Protein AF-A0A2R4A6U0-F1 (afdb_monomer_lite)

InterPro domains:
  IPR005817 Wnt [PF00110] (2-69)
  IPR005817 Wnt [PTHR12027] (2-69)
  IPR043158 Wnt, C-terminal domain [G3DSA:3.30.2460.20] (10-70)

pLDDT: mean 91.21, std 4.82, range [76.0, 97.5]

Radius of gyration: 18.33 Å; chains: 1; bounding box: 37×30×46 Å

Secondary structure (DSSP, 8-state):
-BTTTTB--STT-B-BTT--STTBHHHHTTTS-EEEEEEEEEEEEEEEEETTTEEEEEEEEEEEEEEEE-

Foldseek 3Di:
DDVVVPDPAFFFPWADCPDPDCSHPCNSLVNQDKDKDKDWDWDWPPWDDDPPDDIDTDTDTDIDIIIGHD

Structure (mmCIF, N/CA/C/O b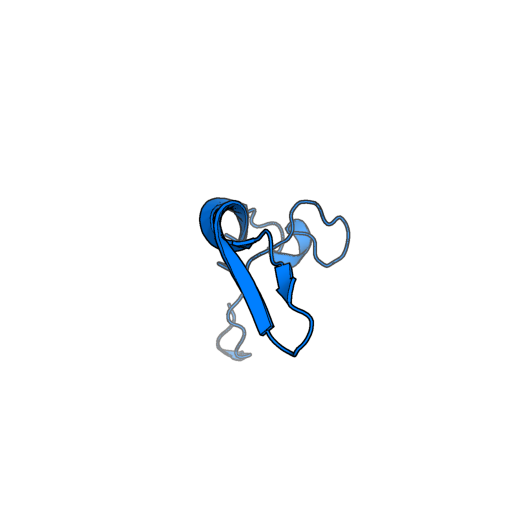ackbone):
data_AF-A0A2R4A6U0-F1
#
_entry.id   AF-A0A2R4A6U0-F1
#
loop_
_atom_site.group_PDB
_atom_site.id
_atom_site.type_symbol
_atom_site.label_atom_id
_atom_site.label_alt_id
_atom_site.label_comp_id
_atom_site.label_asym_id
_atom_site.label_entity_id
_atom_site.label_seq_id
_atom_site.pdbx_PDB_ins_code
_atom_site.Cartn_x
_atom_site.Cartn_y
_atom_site.Cartn_z
_atom_site.occupancy
_atom_site.B_iso_or_equiv
_atom_site.auth_seq_id
_atom_site.auth_comp_id
_atom_site.auth_asym_id
_atom_site.auth_atom_id
_atom_site.pdbx_PDB_model_num
ATOM 1 N N . PRO A 1 1 ? 16.319 -14.888 -12.654 1.00 81.12 1 PRO A N 1
ATOM 2 C CA . PRO A 1 1 ? 16.108 -16.201 -11.999 1.00 81.12 1 PRO A CA 1
ATOM 3 C C . PRO A 1 1 ? 17.284 -17.101 -12.362 1.00 81.12 1 PRO A C 1
ATOM 5 O O . PRO A 1 1 ? 17.707 -17.086 -13.513 1.00 81.12 1 PRO A O 1
ATOM 8 N N . ASN A 1 2 ? 17.836 -17.830 -11.401 1.00 86.69 2 ASN A N 1
ATOM 9 C CA . ASN A 1 2 ? 18.938 -18.747 -11.635 1.00 86.69 2 ASN A CA 1
ATOM 10 C C . ASN A 1 2 ? 18.644 -20.084 -10.951 1.00 86.69 2 ASN A C 1
ATOM 12 O O . ASN A 1 2 ? 18.749 -20.207 -9.734 1.00 86.69 2 ASN A O 1
ATOM 16 N N . LYS A 1 3 ? 18.294 -21.095 -11.755 1.00 86.06 3 LYS A N 1
ATOM 17 C CA . LYS A 1 3 ? 17.970 -22.442 -11.266 1.00 86.06 3 LYS A CA 1
ATOM 18 C C . LYS A 1 3 ? 19.175 -23.147 -10.639 1.00 86.06 3 LYS A C 1
ATOM 20 O O . LYS A 1 3 ? 18.992 -23.930 -9.719 1.00 86.06 3 LYS A O 1
ATOM 25 N N . ARG A 1 4 ? 20.399 -22.838 -11.087 1.00 88.62 4 ARG A N 1
ATOM 26 C CA . ARG A 1 4 ? 21.634 -23.465 -10.588 1.00 88.62 4 ARG A CA 1
ATOM 27 C C . ARG A 1 4 ? 21.953 -23.059 -9.150 1.00 88.62 4 ARG A C 1
ATOM 29 O O . ARG A 1 4 ? 22.533 -23.841 -8.414 1.00 88.62 4 ARG A O 1
ATOM 36 N N . THR A 1 5 ? 21.580 -21.841 -8.763 1.00 88.31 5 THR A N 1
ATOM 37 C CA . THR A 1 5 ? 21.781 -21.310 -7.406 1.00 88.31 5 THR A CA 1
ATOM 38 C C . THR A 1 5 ? 20.488 -21.252 -6.587 1.00 88.31 5 THR A C 1
ATOM 40 O O . THR A 1 5 ? 20.510 -20.769 -5.462 1.00 88.31 5 THR A O 1
ATOM 43 N N . GLY A 1 6 ? 19.355 -21.701 -7.141 1.00 87.38 6 GLY A N 1
ATOM 44 C CA . GLY A 1 6 ? 18.042 -21.647 -6.484 1.00 87.38 6 GLY A CA 1
ATOM 45 C C . GLY A 1 6 ? 17.399 -20.253 -6.421 1.00 87.38 6 GLY A C 1
ATOM 46 O O . GLY A 1 6 ? 16.395 -20.068 -5.740 1.00 87.38 6 GLY A O 1
ATOM 47 N N . SER A 1 7 ? 17.937 -19.253 -7.123 1.00 88.56 7 SER A N 1
ATOM 48 C CA . SER A 1 7 ? 17.399 -17.890 -7.088 1.00 88.56 7 SER A CA 1
ATOM 49 C C . SER A 1 7 ? 16.144 -17.744 -7.957 1.00 88.56 7 SER A C 1
ATOM 51 O O . SER A 1 7 ? 16.192 -17.919 -9.177 1.00 88.56 7 SER A O 1
ATOM 53 N N . LEU A 1 8 ? 15.029 -17.324 -7.354 1.00 88.62 8 LEU A N 1
ATOM 54 C CA . LEU A 1 8 ? 13.759 -17.078 -8.053 1.00 88.62 8 LEU A CA 1
ATOM 55 C C . LEU A 1 8 ? 13.743 -15.760 -8.855 1.00 88.62 8 LEU A C 1
ATOM 57 O O . LEU A 1 8 ? 12.920 -15.587 -9.749 1.00 88.62 8 LEU A O 1
ATOM 61 N N . GLY A 1 9 ? 14.698 -14.854 -8.621 1.00 90.56 9 GLY A N 1
ATOM 62 C CA . GLY A 1 9 ? 14.664 -13.491 -9.163 1.00 90.56 9 GLY A CA 1
ATOM 63 C C . GLY A 1 9 ? 13.775 -12.551 -8.341 1.00 90.56 9 GLY A C 1
ATOM 64 O O . GLY A 1 9 ? 13.359 -12.893 -7.238 1.00 90.56 9 GLY A O 1
ATOM 65 N N . THR A 1 10 ? 13.529 -11.340 -8.853 1.00 92.06 10 THR A N 1
ATOM 66 C CA . THR A 1 10 ? 12.789 -10.294 -8.120 1.00 92.06 10 THR A CA 1
ATOM 67 C C . THR A 1 10 ? 11.466 -9.882 -8.753 1.00 92.06 10 THR A C 1
ATOM 69 O O . THR A 1 10 ? 10.744 -9.101 -8.148 1.00 92.06 10 THR A O 1
ATOM 72 N N . GLN A 1 11 ? 11.109 -10.454 -9.904 1.00 92.38 11 GLN A N 1
ATOM 73 C CA . GLN A 1 11 ? 9.826 -10.225 -10.570 1.00 92.38 11 GLN A CA 1
ATOM 74 C C . GLN A 1 11 ? 8.657 -10.555 -9.627 1.00 92.38 11 GLN A C 1
ATOM 76 O O . GLN A 1 11 ? 8.675 -11.577 -8.941 1.00 92.38 11 GLN A O 1
ATOM 81 N N . GLY A 1 12 ? 7.664 -9.669 -9.560 1.00 91.06 12 GLY A N 1
ATOM 82 C CA . GLY A 1 12 ? 6.496 -9.802 -8.686 1.00 91.06 12 GLY A CA 1
ATOM 83 C C . GLY A 1 12 ? 6.739 -9.484 -7.206 1.00 91.06 12 GLY A C 1
ATOM 84 O O . GLY A 1 12 ? 5.797 -9.534 -6.418 1.00 91.06 12 GLY A O 1
ATOM 85 N N . ARG A 1 13 ? 7.965 -9.130 -6.791 1.00 92.62 13 ARG A N 1
ATOM 86 C CA . ARG A 1 13 ? 8.223 -8.688 -5.410 1.00 92.62 13 ARG A CA 1
ATOM 87 C C . ARG A 1 13 ? 7.674 -7.287 -5.189 1.00 92.62 13 ARG A C 1
ATOM 89 O O . ARG A 1 13 ? 7.863 -6.417 -6.035 1.00 92.62 13 ARG A O 1
ATOM 96 N N . MET A 1 14 ? 7.053 -7.062 -4.033 1.00 91.88 14 MET A N 1
ATOM 97 C CA . MET A 1 14 ? 6.667 -5.717 -3.613 1.00 91.88 14 MET A CA 1
ATOM 98 C C . MET A 1 14 ? 7.915 -4.886 -3.298 1.00 91.88 14 MET A C 1
ATOM 100 O O . MET A 1 14 ? 8.841 -5.376 -2.648 1.00 91.88 14 MET A O 1
ATOM 104 N N . CYS A 1 15 ? 7.922 -3.630 -3.729 1.00 91.50 15 CYS A N 1
ATOM 105 C CA . CYS A 1 15 ? 8.986 -2.676 -3.453 1.00 91.50 15 CYS A CA 1
ATOM 106 C C . CYS A 1 15 ? 8.408 -1.325 -3.008 1.00 91.50 15 CYS A C 1
ATOM 108 O O . CYS A 1 15 ? 7.244 -1.012 -3.275 1.00 91.50 15 CYS A O 1
ATOM 110 N N . ASN A 1 16 ? 9.216 -0.530 -2.305 1.00 89.75 16 ASN A N 1
ATOM 111 C CA . ASN A 1 16 ? 8.816 0.792 -1.837 1.00 89.75 16 ASN A CA 1
ATOM 112 C C . ASN A 1 16 ? 9.390 1.874 -2.763 1.00 89.75 16 ASN A C 1
ATOM 114 O O . ASN A 1 16 ? 10.601 2.051 -2.833 1.00 89.75 16 ASN A O 1
ATOM 118 N N . VAL A 1 17 ? 8.520 2.598 -3.472 1.00 85.69 17 VAL A N 1
ATOM 119 C CA . VAL A 1 17 ? 8.935 3.613 -4.461 1.00 85.69 17 VAL A CA 1
ATOM 120 C C . VAL A 1 17 ? 9.409 4.908 -3.806 1.00 85.69 17 VAL A C 1
ATOM 122 O O . VAL A 1 17 ? 10.164 5.655 -4.408 1.00 85.69 17 VAL A O 1
ATOM 125 N N . THR A 1 18 ? 8.964 5.192 -2.578 1.00 85.19 18 THR A N 1
ATOM 126 C CA . THR A 1 18 ? 9.377 6.399 -1.843 1.00 85.19 18 THR A CA 1
ATOM 127 C C . THR A 1 18 ? 10.676 6.206 -1.064 1.00 85.19 18 THR A C 1
ATOM 129 O O . THR A 1 18 ? 11.183 7.158 -0.479 1.00 85.19 18 THR A O 1
ATOM 132 N N . ALA A 1 19 ? 11.193 4.977 -1.005 1.00 84.00 19 ALA A N 1
ATOM 133 C CA . ALA A 1 19 ? 12.444 4.680 -0.329 1.00 84.00 19 ALA A CA 1
ATOM 134 C C . ALA A 1 19 ? 13.622 4.944 -1.277 1.00 84.00 19 ALA A C 1
ATOM 136 O O . ALA A 1 19 ? 13.708 4.339 -2.342 1.00 84.00 19 ALA A O 1
ATOM 137 N N . ASN A 1 20 ? 14.533 5.828 -0.864 1.00 76.00 20 ASN A N 1
ATOM 138 C CA . ASN A 1 20 ? 15.770 6.143 -1.596 1.00 76.00 20 ASN A CA 1
ATOM 139 C C . ASN A 1 20 ? 16.978 5.317 -1.119 1.00 76.00 20 ASN A C 1
ATOM 141 O O . ASN A 1 20 ? 18.110 5.576 -1.520 1.00 76.00 20 ASN A O 1
ATOM 145 N N . ASP A 1 21 ? 16.759 4.361 -0.221 1.00 79.12 21 ASP A N 1
ATOM 146 C CA . ASP A 1 21 ? 17.792 3.474 0.303 1.00 79.12 21 ASP A CA 1
ATOM 147 C C . ASP A 1 21 ? 17.817 2.140 -0.469 1.00 79.12 21 ASP A C 1
ATOM 149 O O . ASP A 1 21 ? 17.199 1.986 -1.524 1.00 79.12 21 ASP A O 1
ATOM 153 N N . MET A 1 22 ? 18.529 1.139 0.053 1.00 79.00 22 MET A N 1
ATOM 154 C CA . MET A 1 22 ? 18.607 -0.191 -0.570 1.00 79.00 22 MET A CA 1
ATOM 155 C C . MET A 1 22 ? 17.244 -0.903 -0.674 1.00 79.00 22 MET A C 1
ATOM 157 O O . MET A 1 22 ? 17.118 -1.886 -1.405 1.00 79.00 22 MET A O 1
ATOM 161 N N . SER A 1 23 ? 16.224 -0.411 0.033 1.00 80.12 23 SER A N 1
ATOM 162 C CA . SER A 1 23 ? 14.838 -0.887 -0.031 1.00 80.12 23 SER A CA 1
ATOM 163 C C . SER A 1 23 ? 14.071 -0.317 -1.229 1.00 80.12 23 SER A C 1
ATOM 165 O O . SER A 1 23 ? 12.940 -0.741 -1.495 1.00 80.12 23 SER A O 1
ATOM 167 N N . GLY A 1 24 ? 14.666 0.649 -1.934 1.00 88.06 24 GLY A N 1
ATOM 168 C CA . GLY A 1 24 ? 14.100 1.293 -3.105 1.00 88.06 24 GLY A CA 1
ATOM 169 C C . GLY A 1 24 ? 13.857 0.321 -4.254 1.00 88.06 24 GLY A C 1
ATOM 170 O O . GLY A 1 24 ? 14.582 -0.659 -4.463 1.00 88.06 24 GLY A O 1
ATOM 171 N N . CYS A 1 25 ? 12.814 0.606 -5.029 1.00 89.75 25 CYS A N 1
ATOM 172 C CA . CYS 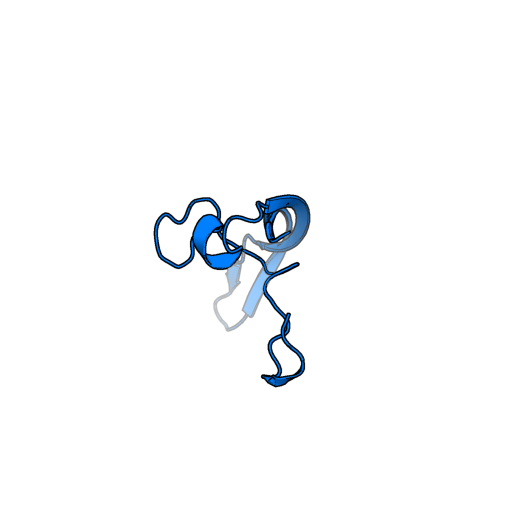A 1 25 ? 12.433 -0.206 -6.179 1.00 89.75 25 CYS A CA 1
ATOM 173 C C . CYS A 1 25 ? 13.542 -0.334 -7.233 1.00 89.75 25 CYS A C 1
ATOM 175 O O . CYS A 1 25 ? 13.673 -1.399 -7.829 1.00 89.75 25 CYS A O 1
ATOM 177 N N . ASP A 1 26 ? 14.374 0.689 -7.428 1.00 88.25 26 ASP A N 1
ATOM 178 C CA . ASP A 1 26 ? 15.441 0.652 -8.435 1.00 88.25 26 ASP A CA 1
ATOM 179 C C . ASP A 1 26 ? 16.442 -0.474 -8.161 1.00 88.25 26 ASP A C 1
ATOM 181 O O . ASP A 1 26 ? 16.764 -1.265 -9.054 1.00 88.25 26 ASP A O 1
ATOM 185 N N . LEU A 1 27 ? 16.866 -0.617 -6.902 1.00 89.06 27 LEU A N 1
ATOM 186 C CA . LEU A 1 27 ? 17.784 -1.677 -6.499 1.00 89.06 27 LEU A CA 1
ATOM 187 C C . LEU A 1 27 ? 17.064 -3.027 -6.391 1.00 89.06 27 LEU A C 1
ATOM 189 O O . LEU A 1 27 ? 17.526 -4.031 -6.936 1.00 89.06 27 LEU A O 1
ATOM 193 N N . MET A 1 28 ? 15.894 -3.054 -5.747 1.00 90.19 28 MET A N 1
ATOM 194 C CA . MET A 1 28 ? 15.121 -4.281 -5.512 1.00 90.19 28 MET A CA 1
ATOM 195 C C . MET A 1 28 ? 1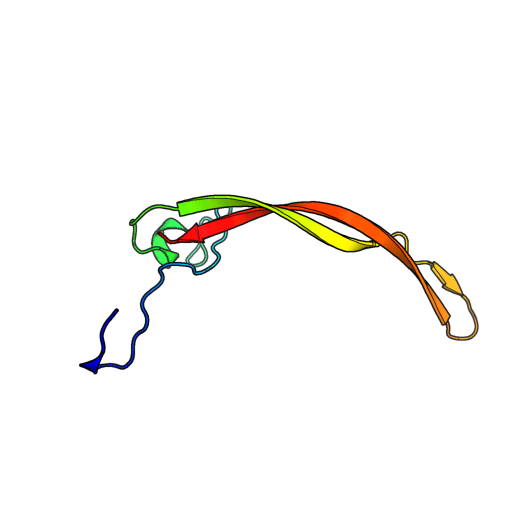4.628 -4.941 -6.807 1.00 90.19 28 MET A C 1
ATOM 197 O O . MET A 1 28 ? 14.562 -6.172 -6.895 1.00 90.19 28 MET A O 1
ATOM 201 N N . CYS A 1 29 ? 14.314 -4.143 -7.827 1.00 92.44 29 CYS A N 1
ATOM 202 C CA . CYS A 1 29 ? 13.880 -4.610 -9.143 1.00 92.44 29 CYS A CA 1
ATOM 203 C C . CYS A 1 29 ? 15.038 -4.714 -10.149 1.00 92.44 29 CYS A C 1
ATOM 205 O O . CYS A 1 29 ? 14.830 -5.152 -11.284 1.00 92.44 29 CYS A O 1
ATOM 207 N N . CYS A 1 30 ? 16.265 -4.384 -9.728 1.00 90.94 30 CYS A N 1
ATOM 208 C CA . CYS A 1 30 ? 17.479 -4.411 -10.547 1.00 90.94 30 CYS A CA 1
ATOM 209 C C . CYS A 1 30 ? 17.358 -3.546 -11.816 1.00 90.94 30 CYS A C 1
ATOM 211 O O . CYS A 1 30 ? 17.759 -3.975 -12.896 1.00 90.94 30 CYS A O 1
ATOM 213 N N . GLY A 1 31 ? 16.728 -2.372 -11.706 1.00 88.44 31 GLY A N 1
ATOM 214 C CA . GLY A 1 31 ? 16.534 -1.431 -12.816 1.00 88.44 31 GLY A CA 1
ATOM 215 C C . GLY A 1 31 ? 15.516 -1.856 -13.882 1.00 88.44 31 GLY A C 1
ATOM 216 O O . GLY A 1 31 ? 15.399 -1.192 -14.905 1.00 88.44 31 GLY A O 1
ATOM 217 N N . ARG A 1 32 ? 14.755 -2.940 -13.671 1.00 91.69 32 ARG A N 1
ATOM 218 C CA . ARG A 1 32 ? 13.775 -3.459 -14.651 1.00 91.69 32 ARG A CA 1
ATOM 219 C C . ARG A 1 32 ? 12.433 -2.722 -14.671 1.00 91.69 32 ARG A C 1
ATOM 221 O O . ARG A 1 32 ? 11.562 -3.070 -15.461 1.00 91.69 32 ARG A O 1
ATOM 228 N N . GLY A 1 33 ? 12.271 -1.711 -13.820 1.00 90.69 33 GLY A N 1
ATOM 229 C CA . GLY A 1 33 ? 11.031 -0.958 -13.658 1.00 90.69 33 GLY A CA 1
ATOM 230 C C . GLY A 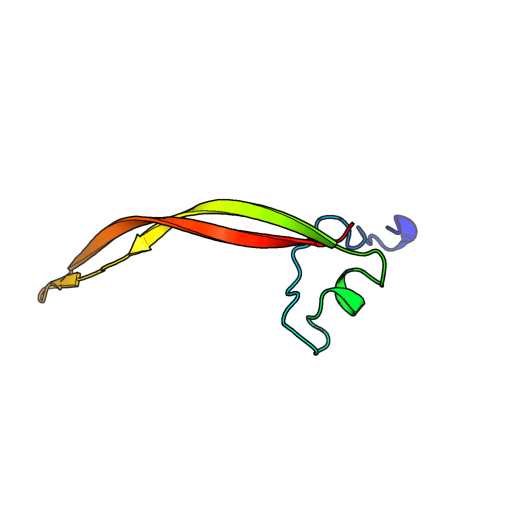1 33 ? 10.039 -1.604 -12.687 1.00 90.69 33 GLY A C 1
ATOM 231 O O . GLY A 1 33 ? 10.307 -2.644 -12.075 1.00 90.69 33 GLY A O 1
ATOM 232 N N . ILE A 1 34 ? 8.888 -0.945 -12.535 1.00 92.88 34 ILE A N 1
ATOM 233 C CA . ILE A 1 34 ? 7.835 -1.313 -11.587 1.00 92.88 34 ILE A CA 1
ATOM 234 C C . ILE A 1 34 ? 6.452 -1.290 -12.233 1.00 92.88 34 ILE A C 1
ATOM 236 O O . ILE A 1 34 ? 6.176 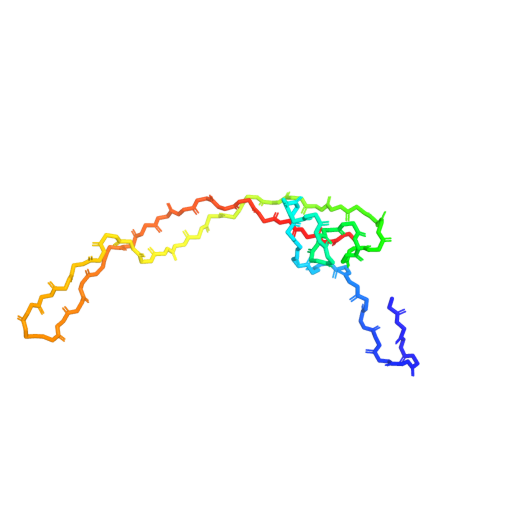-0.490 -13.125 1.00 92.88 34 ILE A O 1
ATOM 240 N N . ARG A 1 35 ? 5.553 -2.126 -11.717 1.00 93.12 35 ARG A N 1
ATOM 241 C CA . ARG A 1 35 ? 4.112 -2.084 -11.966 1.00 93.12 35 ARG A CA 1
ATOM 242 C C . ARG A 1 35 ? 3.398 -1.607 -10.709 1.00 93.12 35 ARG A C 1
ATOM 244 O O . ARG A 1 35 ? 3.601 -2.177 -9.639 1.00 93.12 35 ARG A O 1
ATOM 251 N N . GLN A 1 36 ? 2.559 -0.585 -10.840 1.00 93.25 36 GLN A N 1
ATOM 252 C CA . GLN A 1 36 ? 1.749 -0.073 -9.736 1.00 93.25 36 GLN A CA 1
ATOM 253 C C . GLN A 1 36 ? 0.307 -0.549 -9.857 1.00 93.25 36 GLN A C 1
ATOM 255 O O . GLN A 1 36 ? -0.280 -0.494 -10.935 1.00 93.25 36 GLN A O 1
ATOM 260 N N . GLU A 1 37 ? -0.269 -0.973 -8.739 1.00 92.88 37 GLU A N 1
ATOM 261 C CA . GLU A 1 37 ? -1.658 -1.414 -8.651 1.00 92.88 37 GLU A CA 1
ATOM 262 C C . GLU A 1 37 ? -2.331 -0.774 -7.438 1.00 92.88 37 GLU A C 1
ATOM 264 O O . GLU A 1 37 ? -1.703 -0.547 -6.401 1.00 92.88 37 GLU A O 1
ATOM 269 N N . VAL A 1 38 ? -3.619 -0.454 -7.568 1.00 94.19 38 VAL A N 1
ATOM 270 C CA . VAL A 1 38 ? -4.425 0.032 -6.444 1.00 94.19 38 VAL A CA 1
ATOM 271 C C . VAL A 1 38 ? -5.240 -1.132 -5.917 1.00 94.19 38 VAL A C 1
ATOM 273 O O . VAL A 1 38 ? -6.149 -1.606 -6.593 1.00 94.19 38 VAL A O 1
ATOM 276 N N . LEU A 1 39 ? -4.911 -1.577 -4.710 1.00 93.44 39 LEU A N 1
ATOM 277 C CA . LEU A 1 39 ? -5.632 -2.642 -4.030 1.00 93.44 39 LEU A CA 1
ATOM 278 C C . LEU A 1 39 ? -6.600 -2.044 -3.017 1.00 93.44 39 LEU A C 1
ATOM 280 O O . LEU A 1 39 ? -6.247 -1.137 -2.257 1.00 93.44 39 LEU A O 1
ATOM 284 N N . GLU A 1 40 ? -7.821 -2.568 -3.009 1.00 95.56 40 GLU A N 1
ATOM 285 C CA . GLU A 1 40 ? -8.808 -2.287 -1.974 1.00 95.56 40 GLU A CA 1
ATOM 286 C C . GLU A 1 40 ? -8.698 -3.371 -0.899 1.00 95.56 40 GLU A C 1
ATOM 288 O O . GLU A 1 40 ? -8.891 -4.554 -1.171 1.00 95.56 40 GLU A O 1
ATOM 293 N N . LEU A 1 41 ? -8.311 -2.966 0.309 1.00 94.38 41 LEU A N 1
ATOM 294 C CA . LEU A 1 41 ? -8.034 -3.848 1.440 1.00 94.38 41 LEU A CA 1
ATOM 295 C C . LEU A 1 41 ? -9.000 -3.529 2.575 1.00 94.38 41 LEU A C 1
ATOM 297 O O . LEU A 1 41 ? -9.342 -2.367 2.796 1.00 94.38 41 LEU A O 1
ATOM 301 N N . GLU A 1 42 ? -9.414 -4.548 3.318 1.00 96.62 42 GLU A N 1
ATOM 302 C CA . GLU A 1 42 ? -10.219 -4.365 4.521 1.00 96.62 42 GLU A CA 1
ATOM 303 C C . GLU A 1 42 ? -9.328 -4.423 5.765 1.00 96.62 42 GLU A C 1
ATOM 305 O O . GLU A 1 42 ? -8.656 -5.421 6.020 1.00 96.62 42 GLU A O 1
ATOM 310 N N . GLU A 1 43 ? -9.329 -3.351 6.554 1.00 96.62 43 GLU A N 1
ATOM 311 C CA . GLU A 1 43 ? -8.512 -3.231 7.758 1.00 96.62 43 GLU A CA 1
ATOM 312 C C . GLU A 1 43 ? -9.362 -2.864 8.973 1.00 96.62 43 GLU A C 1
ATOM 314 O O . GLU A 1 43 ? -10.416 -2.230 8.869 1.00 96.62 43 GLU A O 1
ATOM 319 N N . ASN A 1 44 ? -8.887 -3.255 10.154 1.00 96.69 44 ASN A N 1
ATOM 320 C CA . ASN A 1 44 ? -9.484 -2.809 11.404 1.00 96.69 44 ASN A CA 1
ATOM 321 C C . ASN A 1 44 ? -9.133 -1.333 11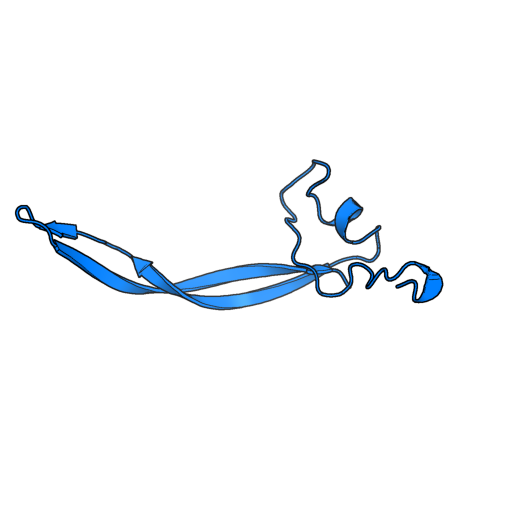.623 1.00 96.69 44 ASN A C 1
ATOM 323 O O . ASN A 1 44 ? -7.964 -0.959 11.678 1.00 96.69 44 ASN A O 1
ATOM 327 N N . CYS A 1 45 ? -10.151 -0.499 11.779 1.00 95.75 45 CYS A N 1
ATOM 328 C CA . CYS A 1 45 ? -10.025 0.936 11.984 1.00 95.75 45 CYS A CA 1
ATOM 329 C C . CYS A 1 45 ? -10.881 1.379 13.175 1.00 95.75 45 CYS A C 1
ATOM 331 O O . CYS A 1 45 ? -11.788 0.667 13.614 1.00 95.75 45 CYS A O 1
ATOM 333 N N . ARG A 1 46 ? -10.615 2.591 13.684 1.00 95.12 46 ARG A N 1
ATOM 334 C CA . ARG A 1 46 ? -11.418 3.233 14.746 1.00 95.12 46 ARG A CA 1
ATOM 335 C C . ARG A 1 46 ? -11.636 2.318 15.961 1.00 95.12 46 ARG A C 1
ATOM 337 O O . ARG A 1 46 ? -12.728 2.267 16.524 1.00 95.12 46 ARG A O 1
ATOM 344 N N . CYS A 1 47 ? -10.593 1.583 16.336 1.00 96.38 47 CYS A N 1
ATOM 345 C CA . CYS A 1 47 ? -10.635 0.669 17.463 1.00 96.38 47 CYS A CA 1
ATOM 346 C C . CYS A 1 47 ? -10.839 1.433 18.774 1.00 96.38 47 CYS A C 1
ATOM 348 O O . CYS A 1 47 ? -10.166 2.432 19.031 1.00 96.38 47 CYS A O 1
ATOM 350 N N . ARG A 1 48 ? -11.763 0.953 19.605 1.00 95.00 48 ARG A N 1
ATOM 351 C CA . ARG A 1 48 ? -12.015 1.457 20.954 1.00 95.00 48 ARG A CA 1
ATOM 352 C C . ARG A 1 48 ? -11.755 0.351 21.959 1.00 95.00 48 ARG A C 1
ATOM 354 O O . ARG A 1 48 ? -12.324 -0.739 21.860 1.00 95.00 48 ARG A O 1
ATOM 361 N N . PHE A 1 49 ? -10.900 0.665 22.922 1.00 95.94 49 PHE A N 1
ATOM 362 C CA . PHE A 1 49 ? -10.667 -0.168 24.087 1.00 95.94 49 PHE A CA 1
ATOM 363 C C . PHE A 1 49 ? -11.793 0.050 25.100 1.00 95.94 49 PHE A C 1
ATOM 365 O O . PHE A 1 49 ? -12.122 1.191 25.429 1.00 95.94 49 PHE A O 1
ATOM 372 N N . LYS A 1 50 ? -12.385 -1.038 25.587 1.00 93.88 50 LYS A N 1
ATOM 373 C CA . LYS A 1 50 ? -13.345 -1.038 26.688 1.00 93.88 50 LYS A CA 1
ATOM 374 C C . LYS A 1 50 ? -12.617 -1.519 27.939 1.00 93.88 50 LYS A C 1
ATOM 376 O O . LYS A 1 50 ? -12.084 -2.628 27.961 1.00 93.88 50 LYS A O 1
ATOM 381 N N . PHE A 1 51 ? -12.571 -0.673 28.967 1.00 91.75 51 PHE A N 1
ATOM 382 C CA . PHE A 1 51 ? -11.978 -1.052 30.247 1.00 91.75 51 PHE A CA 1
ATOM 383 C C . PHE A 1 51 ? -12.761 -2.232 30.848 1.00 91.75 51 PHE A C 1
ATOM 385 O O . PHE A 1 51 ? -13.989 -2.206 30.856 1.00 91.75 51 PHE A O 1
ATOM 392 N N . CYS A 1 52 ? -12.031 -3.253 31.314 1.00 82.94 52 CYS A N 1
ATOM 393 C CA . CYS A 1 52 ? -12.449 -4.664 31.413 1.00 82.94 52 CYS A CA 1
ATOM 394 C C . CYS A 1 52 ? -12.405 -5.437 30.066 1.00 82.94 52 CYS A C 1
ATOM 396 O O . CYS A 1 52 ? -13.376 -6.034 29.613 1.00 82.94 52 CYS A O 1
ATOM 398 N N . CYS A 1 53 ? -11.200 -5.413 29.477 1.00 88.88 53 CYS A N 1
ATOM 399 C CA . CYS A 1 53 ? -10.550 -6.399 28.595 1.00 88.88 53 CYS A CA 1
ATOM 400 C C . CYS A 1 53 ? -11.115 -6.692 27.192 1.00 88.88 53 CYS A C 1
ATOM 402 O O . CYS A 1 53 ? -10.834 -7.759 26.649 1.00 88.88 53 CYS A O 1
ATOM 404 N N . GLU A 1 54 ? -11.810 -5.755 26.547 1.00 94.12 54 GLU A N 1
ATOM 405 C CA . GLU A 1 54 ? -12.253 -5.933 25.155 1.00 94.12 54 GLU A CA 1
ATOM 406 C C . GLU A 1 54 ? -11.767 -4.792 24.248 1.00 94.12 54 GLU A C 1
ATOM 408 O O . GLU A 1 54 ? -11.796 -3.617 24.618 1.00 94.12 54 GLU A O 1
ATOM 413 N N . VAL A 1 55 ? -11.362 -5.123 23.019 1.00 96.31 55 VAL A N 1
ATOM 414 C CA . VAL A 1 55 ? -11.127 -4.145 21.948 1.00 96.31 55 VAL A CA 1
ATOM 415 C C . VAL A 1 55 ? -12.170 -4.360 20.863 1.00 96.31 55 VAL A C 1
ATOM 417 O O . VAL A 1 55 ? -12.265 -5.438 20.287 1.00 96.31 55 VAL A O 1
ATOM 420 N N . THR A 1 56 ? -12.915 -3.306 20.540 1.00 95.94 56 THR A N 1
ATOM 421 C CA . THR A 1 56 ? -13.891 -3.320 19.442 1.00 95.94 56 THR A CA 1
ATOM 422 C C . THR A 1 56 ? -13.417 -2.426 18.307 1.00 95.94 56 THR A C 1
ATOM 424 O O . THR A 1 56 ? -13.096 -1.262 18.534 1.00 95.94 56 THR A O 1
ATOM 427 N N . CYS A 1 57 ? -13.360 -2.954 17.085 1.00 97.50 57 CYS A N 1
ATOM 428 C CA . CYS A 1 57 ? -12.920 -2.231 15.889 1.00 97.50 57 CYS A CA 1
ATOM 429 C C . CYS A 1 57 ? -14.001 -2.252 14.806 1.00 97.50 57 CYS A C 1
ATOM 431 O O . CYS A 1 57 ? -14.803 -3.180 14.737 1.00 97.50 57 CYS A O 1
ATOM 433 N N . GLN A 1 58 ? -13.986 -1.252 13.928 1.00 97.38 58 GLN A N 1
ATOM 434 C CA . GLN A 1 58 ? -14.782 -1.241 12.701 1.00 97.38 58 GLN A CA 1
ATOM 435 C C . GLN A 1 58 ? -13.954 -1.826 11.548 1.00 97.38 58 GLN A C 1
ATOM 437 O O . GLN A 1 58 ? -12.727 -1.715 11.551 1.00 97.38 58 GLN A O 1
ATOM 442 N N . LYS A 1 59 ? -14.612 -2.427 10.553 1.00 97.12 59 LYS A N 1
ATOM 443 C CA . LYS A 1 59 ? -13.977 -2.821 9.289 1.00 97.12 59 LYS A CA 1
ATOM 444 C C . LYS A 1 59 ? -14.040 -1.654 8.309 1.00 97.12 59 LYS A C 1
ATOM 446 O O . LYS A 1 59 ? -15.125 -1.253 7.896 1.00 97.12 59 LYS A O 1
ATOM 451 N N . CYS A 1 60 ? -12.888 -1.090 7.962 1.00 97.06 60 CYS A N 1
ATOM 452 C CA . CYS A 1 60 ? -12.775 -0.047 6.946 1.00 97.06 60 CYS A CA 1
ATOM 453 C C . CYS A 1 60 ? -12.194 -0.625 5.662 1.00 97.06 60 CYS A C 1
ATOM 455 O O . CYS A 1 60 ? -11.228 -1.381 5.706 1.00 97.06 60 CYS A O 1
ATOM 457 N N . ARG A 1 61 ? -12.709 -0.177 4.516 1.00 96.94 61 ARG A N 1
ATOM 458 C CA . ARG A 1 61 ? -12.063 -0.402 3.222 1.00 96.94 61 ARG A CA 1
ATOM 459 C C . ARG A 1 61 ? -11.096 0.733 2.937 1.00 96.94 61 ARG A C 1
ATOM 461 O O . ARG A 1 61 ? -11.487 1.899 2.949 1.00 96.94 61 ARG A O 1
ATOM 468 N N . ILE A 1 62 ? -9.840 0.393 2.691 1.00 95.44 62 ILE A N 1
ATOM 469 C CA . ILE A 1 62 ? -8.793 1.342 2.336 1.00 95.44 62 ILE A CA 1
ATOM 470 C C . ILE A 1 62 ? -8.256 1.025 0.948 1.00 95.44 62 ILE A C 1
ATOM 472 O O . ILE A 1 62 ? -8.162 -0.134 0.552 1.00 95.44 62 ILE A O 1
ATOM 476 N N . LYS A 1 63 ? -7.864 2.060 0.209 1.00 95.44 63 LYS A N 1
ATOM 477 C CA . LYS A 1 63 ? -7.177 1.905 -1.074 1.00 95.44 63 LYS A CA 1
ATOM 478 C C . LYS A 1 63 ? -5.690 2.141 -0.861 1.00 95.44 63 LYS A C 1
ATOM 480 O O . LYS A 1 63 ? -5.298 3.244 -0.484 1.00 95.44 63 LYS A O 1
ATOM 485 N N . ARG A 1 64 ? -4.859 1.124 -1.095 1.00 92.50 64 ARG A N 1
ATOM 486 C CA . ARG A 1 64 ? -3.395 1.247 -1.058 1.00 92.50 64 ARG A CA 1
ATOM 487 C C . ARG A 1 64 ? -2.817 1.119 -2.457 1.00 92.50 64 ARG A C 1
ATOM 489 O O . ARG A 1 64 ? -3.185 0.225 -3.211 1.00 92.50 64 ARG A O 1
ATOM 496 N N . LYS A 1 65 ? -1.885 2.016 -2.783 1.00 92.88 65 LYS A N 1
ATOM 497 C CA . LYS A 1 65 ? -1.041 1.898 -3.974 1.00 92.88 65 LYS A CA 1
ATOM 498 C C . LYS A 1 65 ? 0.112 0.959 -3.642 1.00 92.88 65 LYS A C 1
ATOM 500 O O . LYS A 1 65 ? 0.949 1.292 -2.808 1.00 92.88 65 LYS A O 1
ATOM 505 N N . MET A 1 66 ? 0.138 -0.202 -4.276 1.00 92.56 66 MET A N 1
ATOM 506 C CA . MET A 1 66 ? 1.190 -1.202 -4.128 1.00 92.56 66 MET A CA 1
ATOM 507 C C . MET A 1 66 ? 2.047 -1.201 -5.393 1.00 92.56 66 MET A C 1
ATOM 509 O O . MET A 1 66 ? 1.536 -0.986 -6.491 1.00 92.56 66 MET A O 1
ATOM 513 N N . SER A 1 67 ? 3.358 -1.373 -5.240 1.00 93.88 67 SER A N 1
ATOM 514 C CA . SER A 1 67 ? 4.308 -1.361 -6.358 1.00 93.88 67 SER A CA 1
ATOM 515 C C . SER A 1 67 ? 5.088 -2.666 -6.383 1.00 93.88 67 SER A C 1
ATOM 517 O O . SER A 1 67 ? 5.599 -3.096 -5.349 1.00 93.88 67 SER A O 1
ATOM 519 N N . TYR A 1 68 ? 5.163 -3.291 -7.553 1.00 93.62 68 TYR A N 1
ATOM 520 C CA . TYR A 1 68 ? 5.785 -4.594 -7.766 1.00 93.62 68 TYR A CA 1
ATOM 521 C C . TYR A 1 68 ? 6.861 -4.520 -8.843 1.00 93.62 68 TYR A C 1
ATOM 523 O O . TYR A 1 68 ? 6.714 -3.784 -9.814 1.00 93.62 68 TYR A O 1
ATOM 531 N N . CYS A 1 69 ? 7.914 -5.317 -8.708 1.00 93.31 69 CYS A N 1
ATOM 532 C CA . CYS A 1 69 ? 8.942 -5.436 -9.736 1.00 93.31 69 CYS A CA 1
ATOM 533 C C . CYS A 1 69 ? 8.439 -6.175 -10.981 1.00 93.31 69 CYS A C 1
ATOM 535 O O . CYS A 1 69 ? 7.682 -7.146 -10.868 1.00 93.31 69 CYS A O 1
ATOM 537 N N . LEU A 1 70 ? 8.923 -5.739 -12.145 1.00 91.81 70 LEU A N 1
ATOM 538 C CA . LEU A 1 70 ? 8.667 -6.364 -13.444 1.00 91.81 70 LEU A CA 1
ATOM 539 C C . LEU A 1 70 ? 9.544 -7.590 -13.728 1.00 91.81 70 LEU A C 1
ATOM 541 O O . LEU A 1 70 ? 10.649 -7.736 -13.149 1.00 91.81 70 LEU A O 1
#

Organism: Penaeus vannamei (NCBI:txid6689)

Sequence (70 aa):
PNKRTGSLGTQGRMCNVTANDMSGCDLMCCGRGIRQEVLELEENCRCRFKFCCEVTCQKCRIKRKMSYCL